Protein AF-A0ABD6CX28-F1 (afdb_monomer)

Nearest PDB structures (foldseek):
  7mq8-assembly1_LT  TM=6.367E-01  e=1.245E-03  Homo sapiens
  7mqa-assembly1_LT  TM=6.372E-01  e=3.053E-03  Homo sapiens
  6lqv-assembly1_BE  TM=6.675E-01  e=1.142E-02  Saccharomyces cerevisiae S288C
  7apk-assembly1_f  TM=7.204E-01  e=5.004E-02  Homo sapiens
  7apk-assembly1_F  TM=7.204E-01  e=5.275E-02  Homo sapiens

Sequence (154 aa):
WTRAGVVDDPRAVDAGMIAAADGVHQVVDDGLRSVGLADARDVHGRGMPFAATAAGLYRLGNGWMAERDGAATAVSADGDRAVAVDDDGLLVREGVASWTGVETPATERVVDVGFTEAATVAVTAAGTLLTDAGDGWRTRALGVTGVSRLAVQA

InterPro domains:
  IPR056505 HVO_0234-like, beta-propeller [PF23366] (1-153)

Mean predicted aligned error: 3.0 Å

pLDDT: mean 95.74, std 3.91, range [63.16, 98.81]

Secondary structure (DSSP, 8-state):
-------SSEEEEETTEEEETTEEEEEETTEEEEEE-SSEEEEE-SSS-EEEESSEEEEESSSEEEEEES-EEEEEEETTEEEEEESS-EEEEETTSPPEEE--S-SSPEEEEEE-SS-EEEEETT-EEEEESSS--EEEE-S-----------

Radius of gyration: 15.3 Å; Cα contacts (8 Å, |Δi|>4): 404; chains: 1; bounding box: 42×27×45 Å

Foldseek 3Di:
DADAEDAAAWAEDEPQWTFHQQGIWGRDDRHIHHQDDHQWQYWYDPDWIWTFGQFAIWTDDVGTDGQGGAHWHEKEDDDQKIWTAGPVAIWIDGRPDHIDDDDAPDPAHWQYWYDDPQWTWTAGQQQWIWTDRPPGIDIDHPPDHRDRYDDDDD

Organism: NCBI:txid869892

Structure (mmCIF, N/CA/C/O backbone):
data_AF-A0ABD6CX28-F1
#
_entry.id   AF-A0ABD6CX28-F1
#
loop_
_atom_site.group_PDB
_atom_site.id
_atom_site.type_symbol
_atom_site.label_atom_id
_atom_site.label_alt_id
_atom_site.label_comp_id
_atom_site.label_asym_id
_atom_site.label_entity_id
_atom_site.label_seq_id
_atom_site.pdbx_PDB_ins_code
_atom_site.Cartn_x
_atom_site.Cartn_y
_atom_site.Cartn_z
_atom_site.occupancy
_atom_site.B_iso_or_equiv
_atom_site.auth_seq_id
_atom_site.auth_comp_id
_atom_site.auth_asym_id
_atom_site.auth_atom_id
_atom_site.pdbx_PDB_model_num
ATOM 1 N N . TRP A 1 1 ? -4.230 4.448 -26.928 1.00 84.38 1 TRP A N 1
ATOM 2 C CA . TRP A 1 1 ? -3.695 3.464 -25.972 1.00 84.38 1 TRP A CA 1
ATOM 3 C C . TRP A 1 1 ? -2.627 2.652 -26.677 1.00 84.38 1 TRP A C 1
ATOM 5 O O . TRP A 1 1 ? -2.887 2.205 -27.789 1.00 84.38 1 TRP A O 1
ATOM 15 N N . THR A 1 2 ? -1.463 2.485 -26.049 1.00 88.69 2 THR A N 1
ATOM 16 C CA . THR A 1 2 ? -0.350 1.652 -26.537 1.00 88.69 2 THR A CA 1
ATOM 17 C C . THR A 1 2 ? 0.032 0.681 -25.423 1.00 88.69 2 THR A C 1
ATOM 19 O O . THR A 1 2 ? -0.045 1.040 -24.249 1.00 88.69 2 THR A O 1
ATOM 22 N N . ARG A 1 3 ? 0.394 -0.559 -25.764 1.00 91.19 3 ARG A N 1
ATOM 23 C CA . ARG A 1 3 ? 0.833 -1.557 -24.779 1.00 91.19 3 ARG A CA 1
ATOM 24 C C . ARG A 1 3 ? 2.250 -1.223 -24.305 1.00 91.19 3 ARG A C 1
ATOM 26 O O . ARG A 1 3 ? 3.144 -1.191 -25.138 1.00 91.19 3 ARG A O 1
ATOM 33 N N . ALA A 1 4 ? 2.440 -1.051 -22.997 1.00 89.56 4 ALA A N 1
ATOM 34 C CA . ALA A 1 4 ? 3.762 -0.842 -22.393 1.00 89.56 4 ALA A CA 1
ATOM 35 C C . ALA A 1 4 ? 4.506 -2.158 -22.084 1.00 89.56 4 ALA A C 1
ATOM 37 O O . ALA A 1 4 ? 5.727 -2.189 -22.072 1.00 89.56 4 ALA A O 1
ATOM 38 N N . GLY A 1 5 ? 3.799 -3.269 -21.840 1.00 93.81 5 GLY A N 1
ATOM 39 C CA . GLY A 1 5 ? 4.453 -4.546 -21.545 1.00 93.81 5 GLY A CA 1
ATOM 40 C C . GLY A 1 5 ? 3.512 -5.639 -21.045 1.00 93.81 5 GLY A C 1
ATOM 41 O O . GLY A 1 5 ? 2.303 -5.600 -21.303 1.00 93.81 5 GLY A O 1
ATOM 42 N N . VAL A 1 6 ? 4.098 -6.631 -20.374 1.00 94.81 6 VAL A N 1
ATOM 43 C CA . VAL A 1 6 ? 3.438 -7.731 -19.652 1.00 94.81 6 VAL A CA 1
ATOM 44 C C . VAL A 1 6 ? 4.237 -8.006 -18.394 1.00 94.81 6 VAL A C 1
ATOM 46 O O . VAL A 1 6 ? 5.462 -7.966 -18.444 1.00 94.81 6 VAL A O 1
ATOM 49 N N . VAL A 1 7 ? 3.528 -8.294 -17.312 1.00 97.00 7 VAL A N 1
ATOM 50 C CA . VAL A 1 7 ? 4.075 -8.792 -16.050 1.00 97.00 7 VAL A CA 1
ATOM 51 C C . VAL A 1 7 ? 3.186 -9.936 -15.575 1.00 97.00 7 VAL A C 1
ATOM 53 O O . VAL A 1 7 ? 2.006 -9.992 -15.954 1.00 97.00 7 VAL A O 1
ATOM 56 N N . ASP A 1 8 ? 3.732 -10.827 -14.760 1.00 97.31 8 ASP A N 1
ATOM 57 C CA . ASP A 1 8 ? 2.986 -11.966 -14.230 1.00 97.31 8 ASP A CA 1
ATOM 58 C C . ASP A 1 8 ? 2.183 -11.540 -12.996 1.00 97.31 8 ASP A C 1
ATOM 60 O O . ASP A 1 8 ? 2.761 -11.107 -12.006 1.00 97.31 8 ASP A O 1
ATOM 64 N N . ASP A 1 9 ? 0.852 -11.678 -13.036 1.00 97.62 9 ASP A N 1
ATOM 65 C CA . ASP A 1 9 ? -0.050 -11.349 -11.913 1.00 97.62 9 ASP A CA 1
ATOM 66 C C . ASP A 1 9 ? 0.195 -9.934 -11.323 1.00 97.62 9 ASP A C 1
ATOM 68 O O . ASP A 1 9 ? 0.757 -9.793 -10.233 1.00 97.62 9 ASP A O 1
ATOM 72 N N . PRO A 1 10 ? -0.178 -8.854 -12.044 1.00 97.12 10 PRO A N 1
ATOM 73 C CA . PRO A 1 10 ? -0.037 -7.484 -11.548 1.00 97.12 10 PRO A CA 1
ATOM 74 C C . PRO A 1 10 ? -0.938 -7.234 -10.328 1.00 97.12 10 PRO A C 1
ATOM 76 O O . PRO A 1 10 ? -2.136 -7.510 -10.367 1.00 97.12 10 PRO A O 1
ATOM 79 N N . ARG A 1 11 ? -0.379 -6.649 -9.263 1.00 97.56 11 ARG A N 1
ATOM 80 C CA . ARG A 1 11 ? -1.032 -6.522 -7.941 1.00 97.56 11 ARG A CA 1
ATOM 81 C C . ARG A 1 11 ? -1.194 -5.099 -7.433 1.00 97.56 11 ARG A C 1
ATOM 83 O O . ARG A 1 11 ? -2.118 -4.844 -6.660 1.00 97.56 11 ARG A O 1
ATOM 90 N N . ALA A 1 12 ? -0.303 -4.197 -7.831 1.00 97.50 12 ALA A N 1
ATOM 91 C CA . ALA A 1 12 ? -0.364 -2.786 -7.472 1.00 97.50 12 ALA A CA 1
ATOM 92 C C . ALA A 1 12 ? 0.394 -1.925 -8.484 1.00 97.50 12 ALA A C 1
ATOM 94 O O . ALA A 1 12 ? 1.279 -2.411 -9.191 1.00 97.50 12 ALA A O 1
ATOM 95 N N . VAL A 1 13 ? 0.043 -0.643 -8.545 1.00 96.06 13 VAL A N 1
ATOM 96 C CA . VAL A 1 13 ? 0.712 0.351 -9.383 1.00 96.06 13 VAL A CA 1
ATOM 97 C C . VAL A 1 13 ? 0.787 1.672 -8.635 1.00 96.06 13 VAL A C 1
ATOM 99 O O . VAL A 1 13 ? -0.228 2.156 -8.141 1.00 96.06 13 VAL A O 1
ATOM 102 N N . ASP A 1 14 ? 1.971 2.276 -8.604 1.00 96.25 14 ASP A N 1
ATOM 103 C CA . ASP A 1 14 ? 2.136 3.628 -8.090 1.00 96.25 14 ASP A CA 1
ATOM 104 C C . ASP A 1 14 ? 3.274 4.380 -8.783 1.00 96.25 14 ASP A C 1
ATOM 106 O O . ASP A 1 14 ? 4.388 3.877 -8.899 1.00 96.25 14 ASP A O 1
ATOM 110 N N . ALA A 1 15 ? 2.984 5.597 -9.254 1.00 94.25 15 ALA A N 1
ATOM 111 C CA . ALA A 1 15 ? 3.937 6.528 -9.871 1.00 94.25 15 ALA A CA 1
ATOM 112 C C . ALA A 1 15 ? 4.938 5.892 -10.860 1.00 94.25 15 ALA A C 1
ATOM 114 O O . ALA A 1 15 ? 6.129 6.194 -10.860 1.00 94.25 15 ALA A O 1
ATOM 115 N N . GLY A 1 16 ? 4.438 5.011 -11.731 1.00 94.56 16 GLY A N 1
ATOM 116 C CA . GLY A 1 16 ? 5.251 4.338 -12.743 1.00 94.56 16 GLY A CA 1
ATOM 117 C C . GLY A 1 16 ? 5.997 3.101 -12.238 1.00 94.56 16 GLY A C 1
ATOM 118 O O . GLY A 1 16 ? 6.762 2.528 -13.005 1.00 94.56 16 GLY A O 1
ATOM 119 N N . MET A 1 17 ? 5.777 2.650 -11.004 1.00 97.31 17 MET A N 1
ATOM 120 C CA . MET A 1 17 ? 6.150 1.311 -10.546 1.00 97.31 17 MET A CA 1
ATOM 121 C C . MET A 1 17 ? 4.949 0.374 -10.544 1.00 97.31 17 MET A C 1
ATOM 123 O O . MET A 1 17 ? 3.821 0.798 -10.307 1.00 97.31 17 MET A O 1
ATOM 127 N N . ILE A 1 18 ? 5.202 -0.906 -10.796 1.00 98.31 18 ILE A N 1
ATOM 128 C CA . ILE A 1 18 ? 4.214 -1.982 -10.819 1.00 98.31 18 ILE A CA 1
ATOM 129 C C . ILE A 1 18 ? 4.728 -3.111 -9.926 1.00 98.31 18 ILE A C 1
ATOM 131 O O . ILE A 1 18 ? 5.840 -3.596 -10.133 1.00 98.31 18 ILE A O 1
ATOM 135 N N . ALA A 1 19 ? 3.914 -3.538 -8.961 1.00 98.62 19 ALA A N 1
ATOM 136 C CA . ALA A 1 19 ? 4.130 -4.763 -8.199 1.00 98.62 19 ALA A CA 1
ATOM 137 C C . ALA A 1 19 ? 3.477 -5.942 -8.927 1.00 98.62 19 ALA A C 1
ATOM 139 O O . ALA A 1 19 ? 2.315 -5.850 -9.332 1.00 98.62 19 ALA A O 1
ATOM 140 N N . ALA A 1 20 ? 4.203 -7.044 -9.064 1.00 98.62 20 ALA A N 1
ATOM 141 C CA . ALA A 1 20 ? 3.755 -8.252 -9.740 1.00 98.62 20 ALA A CA 1
ATOM 142 C C . ALA A 1 20 ? 4.355 -9.509 -9.079 1.00 98.62 20 ALA A C 1
ATOM 144 O O . ALA A 1 20 ? 5.294 -9.423 -8.277 1.00 98.62 20 ALA A O 1
ATOM 145 N N . ALA A 1 21 ? 3.832 -10.693 -9.405 1.00 98.31 21 ALA A N 1
ATOM 146 C CA . ALA A 1 21 ? 4.358 -11.956 -8.878 1.00 98.31 21 ALA A CA 1
ATOM 147 C C . ALA A 1 21 ? 5.824 -12.197 -9.274 1.00 98.31 21 ALA A C 1
ATOM 149 O O . ALA A 1 21 ? 6.594 -12.748 -8.486 1.00 98.31 21 ALA A O 1
ATOM 150 N N . ASP A 1 22 ? 6.234 -11.737 -10.455 1.00 97.81 22 ASP A N 1
ATOM 151 C CA . ASP A 1 22 ? 7.613 -11.815 -10.949 1.00 97.81 22 ASP A CA 1
ATOM 152 C C . ASP A 1 22 ? 8.520 -10.668 -10.459 1.00 97.81 22 ASP A C 1
ATOM 154 O O . ASP A 1 22 ? 9.689 -10.605 -10.838 1.00 97.81 22 ASP A O 1
ATOM 158 N N . GLY A 1 23 ? 8.022 -9.793 -9.578 1.00 98.38 23 GLY A N 1
ATOM 159 C CA . GLY A 1 23 ? 8.802 -8.750 -8.913 1.00 98.38 23 GLY A CA 1
ATOM 160 C C . GLY A 1 23 ? 8.276 -7.341 -9.167 1.00 98.38 23 GLY A C 1
ATOM 161 O O . GLY A 1 23 ? 7.093 -7.128 -9.435 1.00 98.38 23 GLY A O 1
ATOM 162 N N . VAL A 1 24 ? 9.158 -6.352 -9.028 1.00 98.62 24 VAL A N 1
ATOM 163 C CA . VAL A 1 24 ? 8.830 -4.945 -9.279 1.00 98.62 24 VAL A CA 1
ATOM 164 C C . VAL A 1 24 ? 9.299 -4.547 -10.670 1.00 98.62 24 VAL A C 1
ATOM 166 O O . VAL A 1 24 ? 10.427 -4.841 -11.077 1.00 98.62 24 VAL A O 1
ATOM 169 N N . HIS A 1 25 ? 8.448 -3.816 -11.382 1.00 98.19 25 HIS A N 1
ATOM 170 C CA . HIS A 1 25 ? 8.731 -3.283 -12.710 1.00 98.19 25 HIS A CA 1
ATOM 171 C C . HIS A 1 25 ? 8.541 -1.774 -12.733 1.00 98.19 25 HIS A C 1
ATOM 173 O O . HIS A 1 25 ? 7.670 -1.238 -12.055 1.00 98.19 25 HIS A O 1
ATOM 179 N N . GLN A 1 26 ? 9.338 -1.088 -13.542 1.00 96.56 26 GLN A N 1
ATOM 180 C CA . GLN A 1 26 ? 9.227 0.342 -13.783 1.00 96.56 26 GLN A CA 1
ATOM 181 C C . GLN A 1 26 ? 8.747 0.597 -15.211 1.00 96.56 26 GLN A C 1
ATOM 183 O O . GLN A 1 26 ? 9.299 0.048 -16.167 1.00 96.56 26 GLN A O 1
ATOM 188 N N . VAL A 1 27 ? 7.749 1.463 -15.350 1.00 95.94 27 VAL A N 1
ATOM 189 C CA . VAL A 1 27 ? 7.324 2.039 -16.622 1.00 95.94 27 VAL A CA 1
ATOM 190 C C . VAL A 1 27 ? 8.424 2.967 -17.125 1.00 95.94 27 VAL A C 1
ATOM 192 O O . VAL A 1 27 ? 8.841 3.895 -16.433 1.00 95.94 27 VAL A O 1
ATOM 195 N N . VAL A 1 28 ? 8.891 2.700 -18.336 1.00 94.00 28 VAL A N 1
ATOM 196 C CA . VAL A 1 28 ? 9.842 3.522 -19.091 1.00 94.00 28 VAL A CA 1
ATOM 197 C C . VAL A 1 28 ? 9.195 3.921 -20.420 1.00 94.00 28 VAL A C 1
ATOM 199 O O . VAL A 1 28 ? 8.112 3.431 -20.734 1.00 94.00 28 VAL A O 1
ATOM 202 N N . ASP A 1 29 ? 9.829 4.815 -21.182 1.00 89.19 29 ASP A N 1
ATOM 203 C CA . ASP A 1 29 ? 9.241 5.493 -22.351 1.00 89.19 29 ASP A CA 1
ATOM 204 C C . ASP A 1 29 ? 8.358 4.599 -23.243 1.00 89.19 29 ASP A C 1
ATOM 206 O O . ASP A 1 29 ? 7.185 4.903 -23.464 1.00 89.19 29 ASP A O 1
ATOM 210 N N . ASP A 1 30 ? 8.902 3.485 -23.733 1.00 87.31 30 ASP A N 1
ATOM 211 C CA . ASP A 1 30 ? 8.230 2.561 -24.649 1.00 87.31 30 ASP A CA 1
ATOM 212 C C . ASP A 1 30 ? 8.012 1.159 -24.058 1.00 87.31 30 ASP A C 1
ATOM 214 O O . ASP A 1 30 ? 7.678 0.224 -24.792 1.00 87.31 30 ASP A O 1
ATOM 218 N N . GLY A 1 31 ? 8.174 0.994 -22.739 1.00 94.56 31 GLY A N 1
ATOM 219 C CA . GLY A 1 31 ? 8.315 -0.336 -22.159 1.00 94.56 31 GLY A CA 1
ATOM 220 C C . GLY A 1 31 ? 8.078 -0.469 -20.656 1.00 94.56 31 GLY A C 1
ATOM 221 O O . GLY A 1 31 ? 7.812 0.487 -19.927 1.00 94.56 31 GLY A O 1
ATOM 222 N N . LEU A 1 32 ? 8.245 -1.705 -20.187 1.00 96.31 32 LEU A N 1
ATOM 223 C CA . LEU A 1 32 ? 8.426 -2.046 -18.781 1.00 96.31 32 LEU A CA 1
ATOM 224 C C . LEU A 1 32 ? 9.833 -2.603 -18.580 1.00 96.31 32 LEU A C 1
ATOM 226 O O . LEU A 1 32 ? 10.315 -3.413 -19.373 1.00 96.31 32 LEU A O 1
ATOM 230 N N . ARG A 1 33 ? 10.476 -2.192 -17.492 1.00 96.12 33 ARG A N 1
ATOM 231 C CA . ARG A 1 33 ? 11.781 -2.692 -17.067 1.00 96.12 33 ARG A CA 1
ATOM 232 C C . ARG A 1 33 ? 11.648 -3.359 -15.707 1.00 96.12 33 ARG A C 1
ATOM 234 O O . ARG A 1 33 ? 11.281 -2.686 -14.749 1.00 96.12 33 ARG A O 1
ATOM 241 N N . SER A 1 34 ? 12.014 -4.634 -15.597 1.00 96.81 34 SER A N 1
ATOM 242 C CA . SER A 1 34 ? 12.152 -5.278 -14.287 1.00 96.81 34 SER A CA 1
ATOM 243 C C . SER A 1 34 ? 13.260 -4.596 -13.483 1.00 96.81 34 SER A C 1
ATOM 245 O O . SER A 1 34 ? 14.352 -4.339 -13.999 1.00 96.81 34 SER A O 1
ATOM 247 N N . VAL A 1 35 ? 12.972 -4.289 -12.221 1.00 96.88 35 VAL A N 1
ATOM 248 C CA . VAL A 1 35 ? 13.921 -3.693 -11.271 1.00 96.88 35 VAL A CA 1
ATOM 249 C C . VAL A 1 35 ? 14.232 -4.633 -10.102 1.00 96.88 35 VAL A C 1
ATOM 251 O O . VAL A 1 35 ? 14.872 -4.219 -9.140 1.00 96.88 35 VAL A O 1
ATOM 254 N N . GLY A 1 36 ? 13.839 -5.907 -10.197 1.00 97.69 36 GLY A N 1
ATOM 255 C CA . GLY A 1 36 ? 14.183 -6.964 -9.245 1.00 97.69 36 GLY A CA 1
ATOM 256 C C . GLY A 1 36 ? 13.093 -7.267 -8.217 1.00 97.69 36 GLY A C 1
ATOM 257 O O . GLY A 1 36 ? 11.923 -6.950 -8.424 1.00 9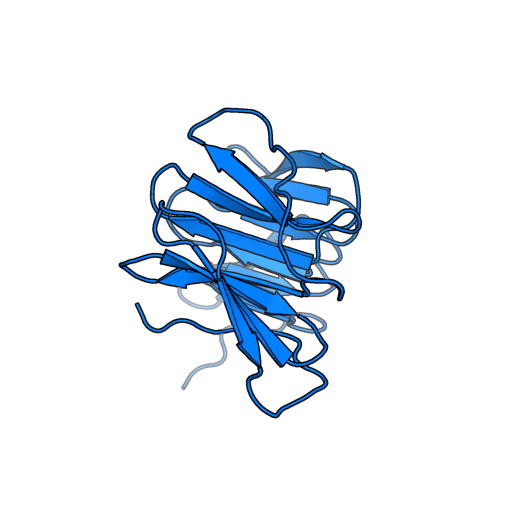7.69 36 GLY A O 1
ATOM 258 N N . LEU A 1 37 ? 13.510 -7.885 -7.104 1.00 98.19 37 LEU A N 1
ATOM 259 C CA . LEU A 1 37 ? 12.645 -8.574 -6.134 1.00 98.19 37 LEU A CA 1
ATOM 260 C C . LEU A 1 37 ? 11.879 -9.751 -6.759 1.00 98.19 37 LEU A C 1
ATOM 262 O O . LEU A 1 37 ? 12.075 -10.100 -7.919 1.00 98.19 37 LEU A O 1
ATOM 266 N N . ALA A 1 38 ? 11.058 -10.401 -5.945 1.00 97.56 38 ALA A N 1
ATOM 267 C CA . ALA A 1 38 ? 10.138 -11.453 -6.344 1.00 97.56 38 ALA A CA 1
ATOM 268 C C . ALA A 1 38 ? 8.884 -11.345 -5.475 1.00 97.56 38 ALA A C 1
ATOM 270 O O . ALA A 1 38 ? 8.957 -10.848 -4.348 1.00 97.56 38 ALA A O 1
ATOM 271 N N . ASP A 1 39 ? 7.753 -11.815 -5.994 1.00 98.06 39 ASP A N 1
ATOM 272 C CA . ASP A 1 39 ? 6.475 -11.832 -5.285 1.00 98.06 39 ASP A CA 1
ATOM 273 C C . ASP A 1 39 ? 6.118 -10.465 -4.670 1.00 98.06 39 ASP A C 1
ATOM 275 O O . ASP A 1 39 ? 5.760 -10.3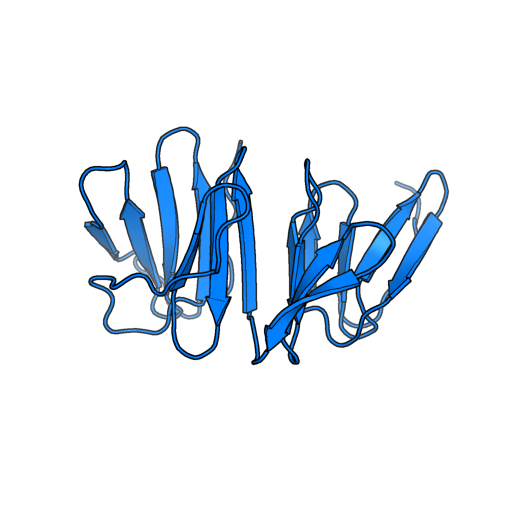53 -3.492 1.00 98.06 39 ASP A O 1
ATOM 279 N N . ALA A 1 40 ? 6.259 -9.403 -5.471 1.00 98.62 40 ALA A N 1
ATOM 280 C CA . ALA A 1 40 ? 5.935 -8.053 -5.043 1.00 98.62 40 ALA A CA 1
ATOM 281 C C . ALA A 1 40 ? 4.422 -7.933 -4.871 1.00 98.62 40 ALA A C 1
ATOM 283 O O . ALA A 1 40 ? 3.635 -8.335 -5.728 1.00 98.62 40 ALA A O 1
ATOM 284 N N . ARG A 1 41 ? 4.007 -7.418 -3.722 1.00 98.50 41 ARG A N 1
ATOM 285 C CA . ARG A 1 41 ? 2.605 -7.288 -3.330 1.00 98.50 41 ARG A CA 1
ATOM 286 C C . ARG A 1 41 ? 2.145 -5.855 -3.445 1.00 98.50 41 ARG A C 1
ATOM 288 O O . ARG A 1 41 ? 1.022 -5.646 -3.878 1.00 98.50 41 ARG A O 1
ATOM 295 N N . ASP A 1 42 ? 2.991 -4.892 -3.109 1.00 98.69 42 ASP A N 1
ATOM 296 C CA . ASP A 1 42 ? 2.649 -3.478 -3.203 1.00 98.69 42 ASP A CA 1
ATOM 297 C C . ASP A 1 42 ? 3.881 -2.609 -3.454 1.00 98.69 42 ASP A C 1
ATOM 299 O O . ASP A 1 42 ? 5.007 -3.042 -3.185 1.00 98.69 42 ASP A O 1
ATOM 303 N N . VAL A 1 43 ? 3.673 -1.402 -3.978 1.00 98.56 43 VAL A N 1
ATOM 304 C CA . VAL A 1 43 ? 4.735 -0.436 -4.286 1.00 98.56 43 VAL A CA 1
ATOM 305 C C . VAL A 1 43 ? 4.307 0.988 -3.957 1.00 98.56 43 VAL A C 1
ATOM 307 O O . VAL A 1 43 ? 3.188 1.394 -4.246 1.00 98.56 43 VAL A O 1
ATOM 310 N N . HIS A 1 44 ? 5.261 1.772 -3.465 1.00 98.00 44 HIS A N 1
ATOM 311 C CA . HIS A 1 44 ? 5.192 3.229 -3.459 1.00 98.00 44 HIS A CA 1
ATOM 312 C C . HIS A 1 44 ? 6.286 3.760 -4.383 1.00 98.00 44 HIS A C 1
ATOM 314 O O . HIS A 1 44 ? 7.464 3.474 -4.165 1.00 98.00 44 HIS A O 1
ATOM 320 N N . GLY A 1 45 ? 5.914 4.498 -5.429 1.00 96.50 45 GLY A N 1
ATOM 321 C CA . GLY A 1 45 ? 6.841 4.898 -6.496 1.00 96.50 45 GLY A CA 1
ATOM 322 C C . GLY A 1 45 ? 7.335 6.344 -6.417 1.00 96.50 45 GLY A C 1
ATOM 323 O O . GLY A 1 45 ? 8.287 6.698 -7.115 1.00 96.50 45 GLY A O 1
ATOM 324 N N . ARG A 1 46 ? 6.697 7.201 -5.608 1.00 93.50 46 ARG A N 1
ATOM 325 C CA . ARG A 1 46 ? 7.062 8.625 -5.484 1.00 93.50 46 ARG A CA 1
ATOM 326 C C . ARG A 1 46 ? 8.196 8.817 -4.482 1.00 93.50 46 ARG A C 1
ATOM 328 O O . ARG A 1 46 ? 8.365 8.036 -3.556 1.00 93.50 46 ARG A O 1
ATOM 335 N N . GLY A 1 47 ? 8.971 9.887 -4.664 1.00 93.31 47 GLY A N 1
ATOM 336 C CA . GLY A 1 47 ? 10.052 10.246 -3.745 1.00 93.31 47 GLY A CA 1
ATOM 337 C C . GLY A 1 47 ? 11.048 9.100 -3.550 1.00 93.31 47 GLY A C 1
ATOM 338 O O . 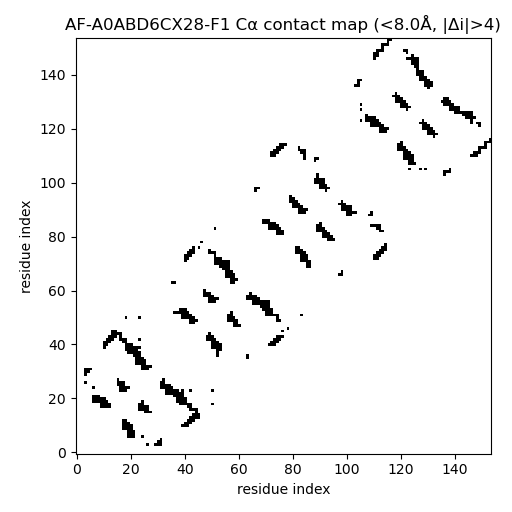GLY A 1 47 ? 11.790 8.759 -4.468 1.00 93.31 47 GLY A O 1
ATOM 339 N N . MET A 1 48 ? 11.062 8.531 -2.345 1.00 93.44 48 MET A N 1
ATOM 340 C CA . MET A 1 48 ? 11.846 7.356 -1.975 1.00 93.44 48 MET A CA 1
ATOM 341 C C . MET A 1 48 ? 11.021 6.080 -2.215 1.00 93.44 48 MET A C 1
ATOM 343 O O . MET A 1 48 ? 10.080 5.838 -1.461 1.00 93.44 48 MET A O 1
ATOM 347 N N . PRO A 1 49 ? 11.358 5.237 -3.212 1.00 97.00 49 PRO A N 1
ATOM 348 C CA . PRO A 1 49 ? 10.503 4.106 -3.537 1.00 97.00 49 PRO A CA 1
ATOM 349 C C . PRO A 1 49 ? 10.585 2.976 -2.510 1.00 97.00 49 PRO A C 1
ATOM 351 O O . PRO A 1 49 ? 11.675 2.617 -2.046 1.00 97.00 49 PRO A O 1
ATOM 354 N N . PHE A 1 50 ? 9.434 2.368 -2.234 1.00 98.44 50 PHE A N 1
ATOM 355 C CA . PHE A 1 50 ? 9.291 1.202 -1.367 1.00 98.44 50 PHE A CA 1
ATOM 356 C C . PHE A 1 50 ? 8.563 0.066 -2.082 1.00 98.44 50 PHE A C 1
ATOM 358 O O . PHE A 1 50 ? 7.766 0.299 -2.990 1.00 98.44 50 PHE A O 1
ATOM 365 N N . ALA A 1 51 ? 8.816 -1.163 -1.637 1.00 98.81 51 ALA A N 1
ATOM 366 C CA . ALA A 1 51 ? 8.091 -2.346 -2.070 1.00 98.81 51 ALA A CA 1
ATOM 367 C C . ALA A 1 51 ? 7.780 -3.260 -0.881 1.00 98.81 51 ALA A C 1
ATOM 369 O O . ALA A 1 51 ? 8.657 -3.560 -0.067 1.00 98.81 51 ALA A O 1
ATOM 370 N N . ALA A 1 52 ? 6.539 -3.733 -0.819 1.00 98.75 52 ALA A N 1
ATOM 371 C CA . ALA A 1 52 ? 6.120 -4.815 0.060 1.00 98.75 52 ALA A CA 1
ATOM 372 C C . ALA A 1 52 ? 6.114 -6.128 -0.725 1.00 98.75 52 ALA A C 1
ATOM 374 O O . ALA A 1 52 ? 5.641 -6.177 -1.862 1.00 98.75 52 ALA A O 1
ATOM 375 N N . THR A 1 53 ? 6.637 -7.198 -0.136 1.00 98.75 53 THR A N 1
ATOM 376 C CA . THR A 1 53 ? 6.744 -8.520 -0.774 1.00 98.75 53 THR A CA 1
ATOM 377 C C . THR A 1 53 ? 6.379 -9.623 0.217 1.00 98.75 53 THR A C 1
ATOM 379 O O . THR A 1 53 ? 6.229 -9.377 1.414 1.00 98.75 53 THR A O 1
ATOM 382 N N . ALA A 1 54 ? 6.309 -10.871 -0.245 1.00 97.56 54 ALA A N 1
ATOM 383 C CA . ALA A 1 54 ? 6.174 -12.009 0.665 1.00 97.56 54 ALA A CA 1
ATOM 384 C C . ALA A 1 54 ? 7.378 -12.259 1.583 1.00 97.56 54 ALA A C 1
ATOM 386 O O . ALA A 1 54 ? 7.224 -12.973 2.570 1.00 97.56 54 ALA A O 1
ATOM 387 N N . ALA A 1 55 ? 8.553 -11.710 1.273 1.00 97.81 55 ALA A N 1
ATOM 388 C CA . ALA A 1 55 ? 9.765 -11.919 2.064 1.00 97.81 55 ALA A CA 1
ATOM 389 C C . ALA A 1 55 ? 10.072 -10.762 3.028 1.00 97.81 55 ALA A C 1
ATOM 391 O O . ALA A 1 55 ? 10.743 -10.978 4.036 1.00 97.81 55 ALA A O 1
ATOM 392 N N . GLY A 1 56 ? 9.614 -9.550 2.714 1.00 98.12 56 GLY A N 1
ATOM 393 C CA . GLY A 1 56 ? 10.042 -8.350 3.424 1.00 98.12 56 GLY A CA 1
ATOM 394 C C . GLY A 1 56 ? 9.507 -7.040 2.860 1.00 98.12 56 GLY A C 1
ATOM 395 O O . GLY A 1 56 ? 8.904 -6.992 1.777 1.00 98.12 56 GLY A O 1
ATOM 396 N N . LEU A 1 57 ? 9.814 -5.973 3.596 1.00 98.38 57 LEU A N 1
ATOM 397 C CA . LEU A 1 57 ? 9.747 -4.584 3.153 1.00 98.38 57 LEU A CA 1
ATOM 398 C C . LEU A 1 57 ? 11.106 -4.155 2.611 1.00 98.38 57 LEU A C 1
ATOM 400 O O . LEU A 1 57 ? 12.138 -4.350 3.257 1.00 98.38 57 LEU A O 1
ATOM 404 N N . TYR A 1 58 ? 11.092 -3.521 1.445 1.00 98.44 58 TYR A N 1
ATOM 405 C CA . TYR A 1 58 ? 12.292 -3.073 0.757 1.00 98.44 58 TYR A CA 1
ATOM 406 C C . TYR A 1 58 ? 12.196 -1.609 0.377 1.00 98.44 58 TYR A C 1
ATOM 408 O O . TYR A 1 58 ? 11.119 -1.080 0.101 1.00 98.44 58 TYR A O 1
ATOM 416 N N . ARG A 1 59 ? 13.361 -0.980 0.286 1.00 97.44 59 ARG A N 1
ATOM 417 C CA . ARG A 1 59 ? 13.521 0.387 -0.186 1.00 97.44 59 ARG A CA 1
ATOM 418 C C . ARG A 1 59 ? 14.518 0.454 -1.332 1.00 97.44 59 ARG A C 1
ATOM 420 O O . ARG A 1 59 ? 15.573 -0.179 -1.272 1.00 97.44 59 ARG A O 1
ATOM 427 N N . LEU A 1 60 ? 14.216 1.252 -2.352 1.00 96.00 60 LEU A N 1
ATOM 428 C CA . LEU A 1 60 ? 15.098 1.429 -3.501 1.00 96.00 60 LEU A CA 1
ATOM 429 C C . LEU A 1 60 ? 16.101 2.569 -3.263 1.00 96.00 60 LEU A C 1
ATOM 431 O O . LEU A 1 60 ? 15.725 3.728 -3.099 1.00 96.00 60 LEU A O 1
ATOM 435 N N . GLY A 1 61 ? 17.392 2.229 -3.254 1.00 90.44 61 GLY A N 1
ATOM 436 C CA . GLY A 1 61 ? 18.520 3.169 -3.294 1.00 90.44 61 GLY A CA 1
ATOM 437 C C . GLY A 1 61 ? 19.461 2.814 -4.446 1.00 90.44 61 GLY A C 1
ATOM 438 O O . GLY A 1 61 ? 19.067 2.865 -5.606 1.00 90.44 61 GLY A O 1
ATOM 439 N N . ASN A 1 62 ? 20.676 2.348 -4.141 1.00 91.06 62 ASN A N 1
ATOM 440 C CA . ASN A 1 62 ? 21.604 1.766 -5.131 1.00 91.06 62 ASN A CA 1
ATOM 441 C C . ASN A 1 62 ? 21.239 0.308 -5.505 1.00 91.06 62 ASN A C 1
ATOM 443 O O . ASN A 1 62 ? 22.113 -0.520 -5.753 1.00 91.06 62 ASN A O 1
ATOM 447 N N . GLY A 1 63 ? 19.947 -0.015 -5.476 1.00 95.25 63 GLY A N 1
ATOM 448 C CA . GLY A 1 63 ? 19.396 -1.368 -5.411 1.00 95.25 63 GLY A CA 1
ATOM 449 C C . GLY A 1 63 ? 18.395 -1.502 -4.261 1.00 95.25 63 GLY A C 1
ATOM 450 O O . GLY A 1 63 ? 18.261 -0.591 -3.437 1.00 95.25 63 GLY A O 1
ATOM 451 N N . TRP A 1 64 ? 17.673 -2.622 -4.225 1.00 97.94 64 TRP A N 1
ATOM 452 C CA . TRP A 1 64 ? 16.737 -2.915 -3.143 1.00 97.94 64 TRP A CA 1
ATOM 453 C C . TRP A 1 64 ? 17.488 -3.258 -1.862 1.00 97.94 64 TRP A C 1
ATOM 455 O O . TRP A 1 64 ? 18.285 -4.194 -1.824 1.00 97.94 64 TRP A O 1
ATOM 465 N N . MET A 1 65 ? 17.215 -2.496 -0.813 1.00 97.31 65 MET A N 1
ATOM 466 C CA . MET A 1 65 ? 17.723 -2.732 0.533 1.00 97.31 65 MET A CA 1
ATOM 467 C C . MET A 1 65 ? 16.574 -3.241 1.393 1.00 97.31 65 MET A C 1
ATOM 469 O O . MET A 1 65 ? 15.496 -2.647 1.380 1.00 97.31 65 MET A O 1
ATOM 473 N N . ALA A 1 66 ? 16.799 -4.339 2.112 1.00 97.06 66 ALA A N 1
ATOM 474 C CA . ALA A 1 66 ? 15.833 -4.851 3.073 1.00 97.06 66 ALA A CA 1
ATOM 475 C C . ALA A 1 66 ? 15.714 -3.874 4.250 1.00 97.06 66 ALA A C 1
ATOM 477 O O . ALA A 1 66 ? 16.719 -3.464 4.832 1.00 97.06 66 ALA A O 1
ATOM 478 N N . GLU A 1 67 ? 14.486 -3.495 4.576 1.00 96.94 67 GLU A N 1
ATOM 479 C CA . GLU A 1 67 ? 14.156 -2.632 5.713 1.00 96.94 67 GLU A CA 1
ATOM 480 C C . GLU A 1 67 ? 13.559 -3.445 6.869 1.00 96.94 67 GLU A C 1
ATOM 482 O O . GLU A 1 67 ? 13.769 -3.116 8.037 1.00 96.94 67 GLU A O 1
ATOM 487 N N . ARG A 1 68 ? 12.823 -4.514 6.542 1.00 96.75 68 ARG A N 1
ATOM 488 C CA . ARG A 1 68 ? 12.269 -5.486 7.489 1.00 96.75 68 ARG A CA 1
ATOM 489 C C . ARG A 1 68 ? 12.097 -6.835 6.807 1.00 96.75 68 ARG A C 1
ATOM 491 O O . ARG A 1 68 ? 11.644 -6.886 5.664 1.00 96.75 68 ARG A O 1
ATOM 498 N N . ASP A 1 69 ? 12.407 -7.894 7.540 1.00 96.38 69 ASP A N 1
ATOM 499 C CA . ASP A 1 69 ? 12.073 -9.263 7.157 1.00 96.38 69 ASP A CA 1
ATOM 500 C C . ASP A 1 69 ? 10.631 -9.589 7.566 1.00 96.38 69 ASP A C 1
ATOM 502 O O . ASP A 1 69 ? 10.108 -9.021 8.527 1.00 96.38 69 ASP A O 1
ATOM 506 N N . GLY A 1 70 ? 10.014 -10.539 6.865 1.00 96.25 70 GLY A N 1
ATOM 507 C CA . GLY A 1 70 ? 8.639 -10.968 7.114 1.00 96.25 70 GLY A CA 1
ATOM 508 C C . GLY A 1 70 ? 7.669 -10.432 6.068 1.00 96.25 70 GLY A C 1
ATOM 509 O O . GLY A 1 70 ? 7.897 -9.401 5.437 1.00 96.25 70 GLY A O 1
ATOM 510 N N . ALA A 1 71 ? 6.590 -11.171 5.833 1.00 97.50 71 ALA A N 1
ATOM 511 C CA . ALA A 1 71 ? 5.684 -10.861 4.745 1.00 97.50 71 ALA A CA 1
ATOM 512 C C . ALA A 1 71 ? 4.995 -9.508 4.974 1.00 97.50 71 ALA A C 1
ATOM 514 O O . ALA A 1 71 ? 4.378 -9.277 6.010 1.00 97.50 71 ALA A O 1
ATOM 515 N N . ALA A 1 72 ? 5.061 -8.636 3.971 1.00 98.19 72 ALA A N 1
ATOM 516 C CA . ALA A 1 72 ? 4.369 -7.358 3.960 1.00 98.19 72 ALA A CA 1
ATOM 517 C C . ALA A 1 72 ? 3.360 -7.310 2.816 1.00 98.19 72 ALA A C 1
ATOM 519 O O . ALA A 1 72 ? 3.555 -7.916 1.763 1.00 98.19 72 ALA A O 1
ATOM 520 N N . THR A 1 73 ? 2.244 -6.624 3.021 1.00 97.56 73 THR A N 1
ATOM 521 C CA . THR A 1 73 ? 1.096 -6.640 2.097 1.00 97.56 73 THR A CA 1
ATOM 522 C C . THR A 1 73 ? 0.794 -5.280 1.484 1.00 97.56 73 THR A C 1
ATOM 524 O O . THR A 1 73 ? 0.327 -5.231 0.343 1.00 97.56 73 THR A O 1
ATOM 527 N N . ALA A 1 74 ? 1.119 -4.202 2.196 1.00 98.50 74 ALA A N 1
ATOM 528 C CA . ALA A 1 74 ? 0.901 -2.833 1.756 1.00 98.50 74 ALA A CA 1
ATOM 529 C C . ALA A 1 74 ? 2.043 -1.913 2.194 1.00 98.50 74 ALA A C 1
ATOM 531 O O . ALA A 1 74 ? 2.653 -2.144 3.245 1.00 98.50 74 ALA A O 1
ATOM 532 N N . VAL A 1 75 ? 2.320 -0.874 1.403 1.00 98.69 75 VAL A N 1
ATOM 533 C CA . VAL A 1 75 ? 3.277 0.184 1.749 1.00 98.69 75 VAL A CA 1
ATOM 534 C C . VAL A 1 75 ? 2.915 1.510 1.080 1.00 98.69 75 VAL A C 1
ATOM 536 O O . VAL A 1 75 ? 2.637 1.568 -0.111 1.00 98.69 75 VAL A O 1
ATOM 539 N N . SER A 1 76 ? 2.989 2.603 1.835 1.00 98.00 76 SER A N 1
ATOM 540 C CA . SER A 1 76 ? 2.788 3.961 1.326 1.00 98.00 76 SER A CA 1
ATOM 541 C C . SER A 1 76 ? 3.711 4.942 2.042 1.00 98.00 76 SER A C 1
ATOM 543 O O . SER A 1 76 ? 4.066 4.740 3.203 1.00 98.00 76 SER A O 1
ATOM 545 N N . ALA A 1 77 ? 4.070 6.038 1.377 1.00 97.12 77 ALA A N 1
ATOM 546 C CA . ALA A 1 77 ? 4.826 7.131 1.978 1.00 97.12 77 ALA A CA 1
ATOM 547 C C . ALA A 1 77 ? 4.218 8.498 1.637 1.00 97.12 77 ALA A C 1
ATOM 549 O O . ALA A 1 77 ? 3.563 8.658 0.606 1.00 97.12 77 ALA A O 1
ATOM 550 N N . ASP A 1 78 ? 4.435 9.461 2.527 1.00 95.44 78 ASP A N 1
ATOM 551 C CA . ASP A 1 78 ? 4.140 10.879 2.346 1.00 95.44 78 ASP A CA 1
ATOM 552 C C . ASP A 1 78 ? 5.234 11.713 3.031 1.00 95.44 78 ASP A C 1
ATOM 554 O O . ASP A 1 78 ? 5.451 11.629 4.244 1.00 95.44 78 ASP A O 1
ATOM 558 N N . GLY A 1 79 ? 5.984 12.474 2.232 1.00 93.81 79 GLY A N 1
ATOM 559 C CA . GLY A 1 79 ? 7.195 13.158 2.686 1.00 93.81 79 GLY A CA 1
ATOM 560 C C . GLY A 1 79 ? 8.208 12.194 3.317 1.00 93.81 79 GLY A C 1
ATOM 561 O O . GLY A 1 79 ? 8.633 11.222 2.694 1.00 93.81 79 GLY A O 1
ATOM 562 N N . ASP A 1 80 ? 8.592 12.477 4.562 1.00 93.75 80 ASP A N 1
ATOM 563 C CA . ASP A 1 80 ? 9.528 11.659 5.343 1.00 93.75 80 ASP A CA 1
ATOM 564 C C . ASP A 1 80 ? 8.844 10.510 6.103 1.00 93.75 80 ASP A C 1
ATOM 566 O O . ASP A 1 80 ? 9.524 9.687 6.721 1.00 93.75 80 ASP A O 1
ATOM 570 N N . ARG A 1 81 ? 7.510 10.430 6.076 1.00 96.31 81 ARG A N 1
ATOM 571 C CA . ARG A 1 81 ? 6.746 9.414 6.797 1.00 96.31 81 ARG A CA 1
ATOM 572 C C . ARG A 1 81 ? 6.384 8.265 5.868 1.00 96.31 81 ARG A C 1
ATOM 574 O O . ARG A 1 81 ? 5.888 8.474 4.766 1.00 96.31 81 ARG A O 1
ATOM 581 N N . ALA A 1 82 ? 6.589 7.037 6.326 1.00 98.06 82 ALA A N 1
ATOM 582 C CA . ALA A 1 82 ? 6.176 5.831 5.622 1.00 98.06 82 ALA A CA 1
ATOM 583 C C . ALA A 1 82 ? 5.364 4.919 6.544 1.00 98.06 82 ALA A C 1
ATOM 585 O O . ALA A 1 82 ? 5.594 4.859 7.752 1.00 98.06 82 ALA A O 1
ATOM 586 N N . VAL A 1 83 ? 4.404 4.215 5.961 1.00 98.44 83 VAL A N 1
ATOM 587 C CA . VAL A 1 83 ? 3.519 3.264 6.633 1.00 98.44 83 VAL A CA 1
ATOM 588 C C . VAL A 1 83 ? 3.466 1.975 5.834 1.00 98.44 83 VAL A C 1
ATOM 590 O O . VAL A 1 83 ? 3.564 1.987 4.608 1.00 98.44 83 VAL A O 1
ATOM 593 N N . ALA A 1 84 ? 3.341 0.858 6.535 1.00 98.62 84 ALA A N 1
ATOM 594 C CA . ALA A 1 84 ? 3.285 -0.458 5.923 1.00 98.62 84 ALA A CA 1
ATOM 595 C C . ALA A 1 84 ? 2.425 -1.404 6.752 1.00 98.62 84 ALA A C 1
ATOM 597 O O . ALA A 1 84 ? 2.174 -1.153 7.928 1.00 98.62 84 ALA A O 1
ATOM 598 N N . VAL A 1 85 ? 2.002 -2.502 6.137 1.00 98.56 85 VAL A N 1
ATOM 599 C CA . VAL A 1 85 ? 1.257 -3.571 6.807 1.00 98.56 85 VAL A CA 1
ATOM 600 C C . VAL A 1 85 ? 2.022 -4.875 6.647 1.00 98.56 85 VAL A C 1
ATOM 602 O O . VAL A 1 85 ? 2.232 -5.325 5.516 1.00 98.56 85 VAL A O 1
ATOM 605 N N . ASP A 1 86 ? 2.414 -5.483 7.762 1.00 96.56 86 ASP A N 1
ATOM 606 C CA . ASP A 1 86 ? 2.970 -6.837 7.822 1.00 96.56 86 ASP A CA 1
ATOM 607 C C . ASP A 1 86 ? 2.003 -7.809 8.524 1.00 96.56 86 ASP A C 1
ATOM 609 O O . ASP A 1 86 ? 0.835 -7.486 8.765 1.00 96.56 86 ASP A O 1
ATOM 613 N N . ASP A 1 87 ? 2.459 -9.034 8.788 1.00 92.62 87 ASP A N 1
ATOM 614 C CA . ASP A 1 87 ? 1.653 -10.051 9.473 1.00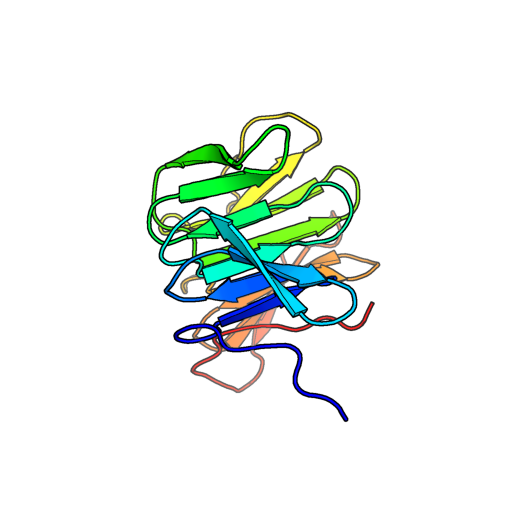 92.62 87 ASP A CA 1
ATOM 615 C C . ASP A 1 87 ? 1.327 -9.688 10.936 1.00 92.62 87 ASP A C 1
ATOM 617 O O . ASP A 1 87 ? 0.313 -10.167 11.460 1.00 92.62 87 ASP A O 1
ATOM 621 N N . ASP A 1 88 ? 2.141 -8.835 11.571 1.00 93.56 88 ASP A N 1
ATOM 622 C CA . ASP A 1 88 ? 1.965 -8.377 12.954 1.00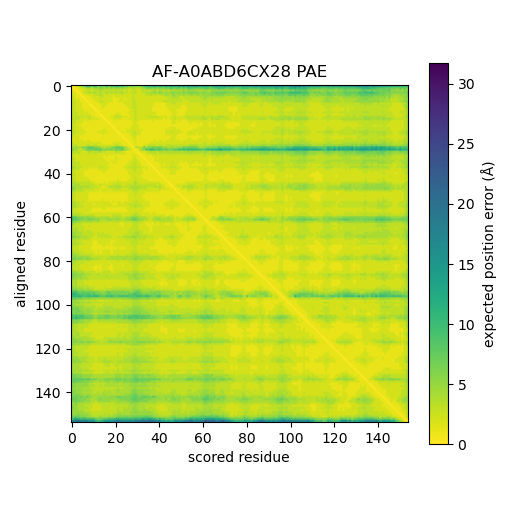 93.56 88 ASP A CA 1
ATOM 623 C C . ASP A 1 88 ? 1.043 -7.149 13.034 1.00 93.56 88 ASP A C 1
ATOM 625 O O . ASP A 1 88 ? 0.380 -6.933 14.052 1.00 93.56 88 ASP A O 1
ATOM 629 N N . GLY A 1 89 ? 0.949 -6.361 11.960 1.00 95.69 89 GLY A N 1
ATOM 630 C CA . GLY A 1 89 ? -0.036 -5.296 11.818 1.00 95.69 89 GLY A CA 1
ATOM 631 C C . GLY A 1 89 ? 0.507 -4.049 11.135 1.00 95.69 89 GLY A C 1
ATOM 632 O O . GLY A 1 89 ? 1.263 -4.112 10.166 1.00 95.69 89 GLY A O 1
ATOM 633 N N . LEU A 1 90 ? 0.052 -2.888 11.608 1.00 98.06 90 LEU A N 1
ATOM 634 C CA . LEU A 1 90 ? 0.437 -1.602 11.044 1.00 98.06 90 LEU A CA 1
ATOM 635 C C . LEU A 1 90 ? 1.810 -1.170 11.573 1.00 98.06 90 LEU A C 1
ATOM 637 O O . LEU A 1 90 ? 2.054 -1.161 12.779 1.00 98.06 90 LEU A O 1
ATOM 641 N N . LEU A 1 91 ? 2.676 -0.742 10.663 1.00 98.31 91 LEU A N 1
ATOM 642 C CA . LEU A 1 91 ? 3.992 -0.193 10.952 1.00 98.31 91 LEU A CA 1
ATOM 643 C C . LEU A 1 91 ? 4.075 1.265 10.506 1.00 98.31 91 LEU A C 1
ATOM 645 O O . LEU A 1 91 ? 3.500 1.651 9.486 1.00 98.31 91 LEU A O 1
ATOM 649 N N . VAL A 1 92 ? 4.873 2.051 11.223 1.00 97.94 92 VAL A N 1
ATOM 650 C CA . VAL A 1 92 ? 5.241 3.420 10.853 1.00 97.94 92 VAL A CA 1
ATOM 651 C C . VAL A 1 92 ? 6.751 3.602 10.881 1.00 97.94 92 VAL A C 1
ATOM 653 O O . VAL A 1 92 ? 7.459 3.007 11.699 1.00 97.94 92 VAL A O 1
ATOM 656 N N . ARG A 1 93 ? 7.244 4.455 9.992 1.00 97.12 93 ARG A N 1
ATOM 657 C CA . ARG A 1 93 ? 8.625 4.914 9.933 1.00 97.12 93 ARG A CA 1
ATOM 658 C C . ARG A 1 93 ? 8.650 6.420 9.719 1.00 97.12 93 ARG A C 1
ATOM 660 O O . ARG A 1 93 ? 8.026 6.922 8.793 1.00 97.12 93 ARG A O 1
ATOM 667 N N . GLU A 1 94 ? 9.427 7.109 10.547 1.00 95.44 94 GLU A N 1
ATOM 668 C CA . GLU A 1 94 ? 9.648 8.555 10.465 1.00 95.44 94 GLU A CA 1
ATOM 669 C C . GLU A 1 94 ? 11.086 8.833 9.987 1.00 95.44 94 GLU A C 1
ATOM 671 O O . GLU A 1 94 ? 12.063 8.401 10.609 1.00 95.44 94 GLU A O 1
ATOM 676 N N . GLY A 1 95 ? 11.246 9.536 8.867 1.00 91.81 95 GLY A N 1
ATOM 677 C CA . GLY A 1 95 ? 12.539 9.930 8.304 1.00 91.81 95 GLY A CA 1
ATOM 678 C C . GLY A 1 95 ? 13.407 8.743 7.895 1.00 91.81 95 GLY A C 1
ATOM 679 O O . GLY A 1 95 ? 13.127 8.072 6.908 1.00 91.81 95 GLY A O 1
ATOM 680 N N . VAL A 1 96 ? 14.497 8.496 8.627 1.00 88.38 96 VAL A N 1
ATOM 681 C CA . VAL A 1 96 ? 15.396 7.337 8.432 1.00 88.38 96 VAL A CA 1
ATOM 682 C C . VAL A 1 96 ? 15.389 6.355 9.603 1.00 88.38 96 VAL A C 1
ATOM 684 O O . VAL A 1 96 ? 16.267 5.498 9.695 1.00 88.38 96 VAL A O 1
ATOM 687 N N . ALA A 1 97 ? 14.417 6.490 10.508 1.00 88.56 97 ALA A N 1
ATOM 688 C CA . ALA A 1 97 ? 14.292 5.633 11.678 1.00 88.56 97 ALA A CA 1
ATOM 689 C C . ALA A 1 97 ? 13.909 4.190 11.311 1.00 88.56 97 ALA A C 1
ATOM 691 O O . ALA A 1 97 ? 13.528 3.877 10.181 1.00 88.56 97 ALA A O 1
ATOM 692 N N . SER A 1 98 ? 13.994 3.302 12.300 1.00 93.94 98 SER A N 1
ATOM 693 C CA . SER A 1 98 ? 13.456 1.949 12.200 1.00 93.94 98 SER A CA 1
ATOM 694 C C . SER A 1 98 ? 11.929 1.960 12.145 1.00 93.94 98 SER A C 1
ATOM 696 O O . SER A 1 98 ? 11.272 2.769 12.802 1.00 93.94 98 SER A O 1
ATOM 698 N N . TRP A 1 99 ? 11.369 0.994 11.423 1.00 97.88 99 TRP A N 1
ATOM 699 C CA . TRP A 1 99 ? 9.943 0.692 11.454 1.00 97.88 99 TRP A CA 1
ATOM 700 C C . TRP A 1 99 ? 9.500 0.275 12.858 1.00 97.88 99 TRP A C 1
ATOM 702 O O . TRP A 1 99 ? 10.139 -0.571 13.488 1.00 97.88 99 TRP A O 1
ATOM 712 N N . THR A 1 100 ? 8.399 0.852 13.328 1.00 97.62 100 THR A N 1
ATOM 713 C CA . THR A 1 100 ? 7.826 0.589 14.652 1.00 97.62 100 THR A CA 1
ATOM 714 C C . THR A 1 100 ? 6.360 0.198 14.512 1.00 97.62 100 THR A C 1
ATOM 716 O O . THR A 1 100 ? 5.654 0.761 13.677 1.00 97.62 100 THR A O 1
ATOM 719 N N . GLY A 1 101 ? 5.907 -0.761 15.322 1.00 97.31 101 GLY A N 1
ATOM 720 C CA . GLY A 1 101 ? 4.504 -1.170 15.371 1.00 97.31 101 GLY A CA 1
ATOM 721 C C . GLY A 1 101 ? 3.595 -0.065 15.899 1.00 97.31 101 GLY A C 1
ATOM 722 O O . GLY A 1 101 ? 3.970 0.685 16.804 1.00 97.31 101 GLY A O 1
ATOM 723 N N . VAL A 1 102 ? 2.401 0.024 15.324 1.00 96.62 102 VAL A N 1
ATOM 724 C CA . VAL A 1 102 ? 1.352 0.966 15.710 1.00 96.62 102 VAL A CA 1
ATOM 725 C C . VAL A 1 102 ? 0.169 0.178 16.249 1.00 96.62 102 VAL A C 1
ATOM 727 O O . VAL A 1 102 ? -0.464 -0.586 15.525 1.00 96.62 102 VAL A O 1
ATOM 730 N N . GLU A 1 103 ? -0.162 0.409 17.516 1.00 95.44 103 GLU A N 1
ATOM 731 C CA . GLU A 1 103 ? -1.400 -0.102 18.095 1.00 95.44 103 GLU A CA 1
ATOM 732 C C . GLU A 1 103 ? -2.595 0.617 17.467 1.00 95.44 103 GLU A C 1
ATOM 734 O O . GLU A 1 103 ? -2.655 1.851 17.425 1.00 95.44 103 GLU A O 1
ATOM 739 N N . THR A 1 104 ? -3.562 -0.161 16.985 1.00 96.00 104 THR A N 1
ATOM 740 C CA . THR A 1 104 ? -4.783 0.369 16.377 1.00 96.00 104 THR A CA 1
ATOM 741 C C . THR A 1 104 ? -6.013 -0.161 17.113 1.00 96.00 104 THR A C 1
ATOM 743 O O . THR A 1 104 ? -5.979 -1.255 17.671 1.00 96.00 104 THR A O 1
ATOM 746 N N . PRO A 1 105 ? -7.136 0.572 17.101 1.00 96.06 105 PRO A N 1
ATOM 747 C CA . PRO A 1 105 ? -8.396 0.102 17.672 1.00 96.06 105 PRO A CA 1
ATOM 748 C C . PRO A 1 105 ? -9.077 -1.009 16.852 1.00 96.06 105 PRO A C 1
ATOM 750 O O . PRO A 1 105 ? -10.161 -1.448 17.236 1.00 96.06 105 PRO A O 1
ATOM 753 N N . ALA A 1 106 ? -8.519 -1.431 15.709 1.00 93.00 106 ALA A N 1
ATOM 754 C CA . ALA A 1 106 ? -9.104 -2.511 14.922 1.00 93.00 106 ALA A CA 1
ATOM 755 C C . ALA A 1 106 ? -8.865 -3.872 15.578 1.00 93.00 106 ALA A C 1
ATOM 757 O O . ALA A 1 106 ? -7.763 -4.197 16.007 1.00 93.00 106 ALA A O 1
ATOM 758 N N . THR A 1 107 ? -9.913 -4.689 15.594 1.00 89.12 107 THR A N 1
ATOM 759 C CA . THR A 1 107 ? -9.853 -6.091 16.016 1.00 89.12 107 THR A CA 1
ATOM 760 C C . THR A 1 107 ? -9.550 -7.034 14.857 1.00 89.12 107 THR A C 1
ATOM 762 O O . THR A 1 107 ? -9.086 -8.152 15.071 1.00 89.12 107 THR A O 1
ATOM 765 N N . GLU A 1 108 ? -9.800 -6.600 13.621 1.00 93.75 108 GLU A N 1
ATOM 766 C CA . GLU A 1 108 ? -9.516 -7.359 12.407 1.00 93.75 108 GLU A CA 1
ATOM 767 C C . GLU A 1 108 ? -8.211 -6.911 11.750 1.00 93.75 108 GLU A C 1
ATOM 769 O O . GLU A 1 108 ? -7.786 -5.763 11.871 1.00 93.75 108 GLU A O 1
ATOM 774 N N . ARG A 1 109 ? -7.613 -7.817 10.969 1.00 93.00 109 ARG A N 1
ATOM 775 C CA . ARG A 1 109 ? -6.398 -7.545 10.199 1.00 93.00 109 ARG A CA 1
ATOM 776 C C . ARG A 1 109 ? -6.593 -6.341 9.269 1.00 93.00 109 ARG A C 1
ATOM 778 O O . ARG A 1 109 ? -7.467 -6.364 8.395 1.00 93.00 109 ARG A O 1
ATOM 785 N N . VAL A 1 110 ? -5.733 -5.339 9.437 1.00 97.69 110 VAL A N 1
ATOM 786 C CA . VAL A 1 110 ? -5.507 -4.269 8.459 1.00 97.69 110 VAL A CA 1
ATOM 787 C C . VAL A 1 110 ? -4.922 -4.895 7.194 1.00 97.69 110 VAL A C 1
ATOM 789 O O . VAL A 1 110 ? -4.041 -5.741 7.286 1.00 97.69 110 VAL A O 1
ATOM 792 N N . VAL A 1 111 ? -5.444 -4.530 6.026 1.00 97.12 111 VAL A N 1
ATOM 793 C CA . VAL A 1 111 ? -5.022 -5.086 4.726 1.00 97.12 111 VAL A CA 1
ATOM 794 C C . VAL A 1 111 ? -4.406 -4.052 3.798 1.00 97.12 111 VAL A C 1
ATOM 796 O O . VAL A 1 111 ? -3.716 -4.431 2.859 1.00 97.12 111 VAL A O 1
ATOM 799 N N . ASP A 1 112 ? -4.663 -2.768 4.040 1.00 98.06 112 ASP A N 1
ATOM 800 C CA . ASP A 1 112 ? -4.085 -1.692 3.247 1.00 98.06 112 ASP A CA 1
ATOM 801 C C . ASP A 1 112 ? -3.992 -0.395 4.053 1.00 98.06 112 ASP A C 1
ATOM 803 O O . ASP A 1 112 ? -4.748 -0.194 5.014 1.00 98.06 112 ASP A O 1
ATOM 807 N N . VAL A 1 113 ? -3.067 0.476 3.655 1.00 98.44 113 VAL A N 1
ATOM 808 C CA . VAL A 1 113 ? -2.767 1.745 4.320 1.00 98.44 113 VAL A CA 1
ATOM 809 C C . VAL A 1 113 ? -2.298 2.793 3.312 1.00 98.44 113 VAL A C 1
ATOM 811 O O . VAL A 1 113 ? -1.572 2.497 2.371 1.00 98.44 113 VAL A O 1
ATOM 814 N N . GLY A 1 114 ? -2.673 4.048 3.536 1.00 97.31 114 GLY A N 1
ATOM 815 C CA . GLY A 1 114 ? -2.214 5.174 2.737 1.00 97.31 114 GLY A CA 1
ATOM 816 C C . GLY A 1 114 ? -2.361 6.505 3.459 1.00 97.31 114 GLY A C 1
ATOM 817 O O . GLY A 1 114 ? -2.645 6.570 4.659 1.00 97.31 114 GLY A O 1
ATOM 818 N N . PHE A 1 115 ? -2.188 7.580 2.700 1.00 96.62 115 PHE A N 1
ATOM 819 C CA . PHE A 1 115 ? -2.335 8.946 3.182 1.00 96.62 115 PHE A CA 1
ATOM 820 C C . PHE A 1 115 ? -3.406 9.689 2.393 1.00 96.62 115 PHE A C 1
ATOM 822 O O . PHE A 1 115 ? -3.557 9.512 1.187 1.00 96.62 115 PHE A O 1
ATOM 829 N N . THR A 1 116 ? -4.135 10.534 3.108 1.00 95.88 116 THR A N 1
ATOM 830 C CA . THR A 1 116 ? -4.875 11.679 2.568 1.00 95.88 116 THR A CA 1
ATOM 831 C C . THR A 1 116 ? -4.083 12.945 2.891 1.00 95.88 116 THR A C 1
ATOM 833 O O . THR A 1 116 ? -3.171 12.894 3.713 1.00 95.88 116 THR A O 1
ATOM 836 N N . GLU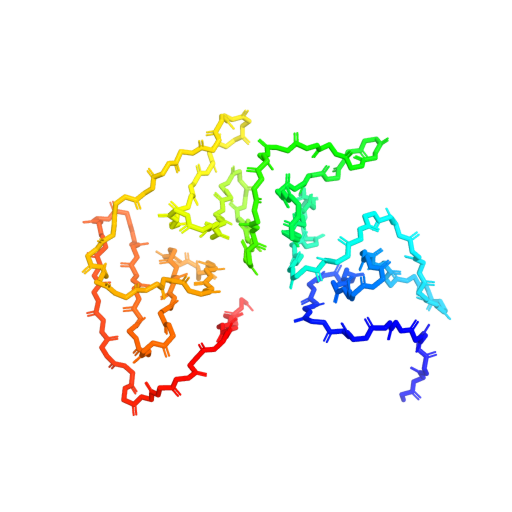 A 1 117 ? -4.488 14.099 2.358 1.00 93.25 117 GLU A N 1
ATOM 837 C CA . GLU A 1 117 ? -3.884 15.391 2.730 1.00 93.25 117 GLU A CA 1
ATOM 838 C C . GLU A 1 117 ? -3.938 15.694 4.243 1.00 93.25 117 GLU A C 1
ATOM 840 O O . GLU A 1 117 ? -3.169 16.514 4.736 1.00 93.25 117 GLU A O 1
ATOM 845 N N . ALA A 1 118 ? -4.861 15.068 4.984 1.00 94.44 118 ALA A N 1
ATOM 846 C CA . ALA A 1 118 ? -5.135 15.398 6.383 1.00 94.44 118 ALA A CA 1
ATOM 847 C C . ALA A 1 118 ? -4.850 14.262 7.379 1.00 94.44 118 ALA A C 1
ATOM 849 O O . ALA A 1 118 ? -4.860 14.501 8.585 1.00 94.44 118 ALA A O 1
ATOM 850 N N . ALA A 1 119 ? -4.676 13.024 6.913 1.00 96.50 119 ALA A N 1
ATOM 851 C CA . ALA A 1 119 ? -4.669 11.854 7.787 1.00 96.50 119 ALA A CA 1
ATOM 852 C C . ALA A 1 119 ? -4.002 10.631 7.158 1.00 96.50 119 ALA A C 1
ATOM 854 O O . ALA A 1 119 ? -4.100 10.4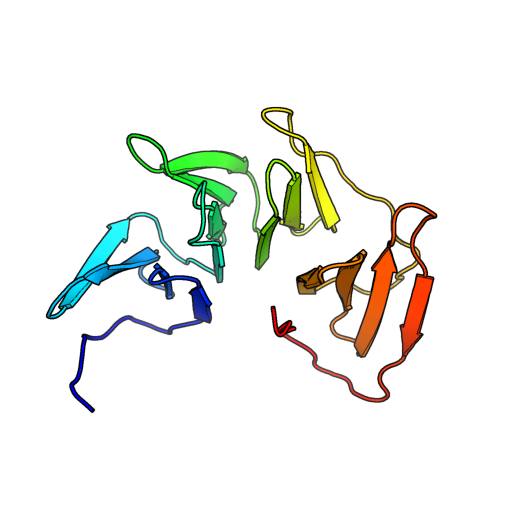02 5.949 1.00 96.50 119 ALA A O 1
ATOM 855 N N . THR A 1 120 ? -3.440 9.779 8.015 1.00 97.81 120 THR A N 1
ATOM 856 C CA . THR A 1 120 ? -3.162 8.378 7.684 1.00 97.81 120 THR A CA 1
ATOM 857 C C . THR A 1 120 ? -4.474 7.605 7.695 1.00 97.81 120 THR A C 1
ATOM 859 O O . THR A 1 120 ? -5.266 7.725 8.633 1.00 97.81 120 THR A O 1
ATOM 862 N N . VAL A 1 121 ? -4.711 6.806 6.659 1.00 98.19 121 VAL A N 1
ATOM 863 C CA . VAL A 1 121 ? -5.916 5.986 6.519 1.00 98.19 121 VAL A CA 1
ATOM 864 C C . VAL A 1 121 ? -5.537 4.528 6.327 1.00 98.19 121 VAL A C 1
ATOM 866 O O . VAL A 1 121 ? -4.582 4.221 5.622 1.00 98.19 121 VAL A O 1
ATOM 869 N N . ALA A 1 122 ? -6.284 3.624 6.948 1.00 98.31 122 ALA A N 1
ATOM 870 C CA . ALA A 1 122 ? -6.094 2.188 6.801 1.00 98.31 122 ALA A CA 1
ATOM 871 C C . ALA A 1 122 ? -7.447 1.484 6.702 1.00 98.31 122 ALA A C 1
ATOM 873 O O . ALA A 1 122 ? -8.462 2.012 7.158 1.00 98.31 122 ALA A O 1
ATOM 874 N N . VAL A 1 123 ? -7.481 0.290 6.120 1.00 98.12 123 VAL A N 1
ATOM 875 C CA . VAL A 1 123 ? -8.711 -0.512 6.029 1.00 98.12 123 VAL A CA 1
ATOM 876 C C . VAL A 1 123 ? -8.467 -1.942 6.472 1.00 98.12 123 VAL A C 1
ATOM 878 O O . VAL A 1 123 ? -7.407 -2.509 6.217 1.00 98.12 123 VAL A O 1
ATOM 881 N N . THR A 1 124 ? -9.461 -2.547 7.117 1.00 97.81 124 THR A N 1
ATOM 882 C CA . THR A 1 124 ? -9.463 -3.983 7.423 1.00 97.81 124 THR A CA 1
ATOM 883 C C . THR A 1 124 ? -10.199 -4.777 6.352 1.00 97.81 124 THR A C 1
ATOM 885 O O . THR A 1 124 ? -11.086 -4.253 5.674 1.00 97.81 124 THR A O 1
ATOM 888 N N . ALA A 1 125 ? -9.912 -6.079 6.252 1.00 95.88 125 ALA A N 1
ATOM 889 C CA . ALA A 1 125 ? -10.635 -6.984 5.346 1.00 95.88 125 ALA A CA 1
ATOM 890 C C . ALA A 1 125 ? -12.156 -7.017 5.608 1.00 95.88 125 ALA A C 1
ATOM 892 O O . ALA A 1 125 ? -12.956 -7.254 4.698 1.00 95.88 125 ALA A O 1
ATOM 893 N N . ALA A 1 126 ? -12.559 -6.770 6.858 1.00 96.69 126 ALA A N 1
ATOM 894 C CA . ALA A 1 126 ? -13.954 -6.714 7.287 1.00 96.69 126 ALA A CA 1
ATOM 895 C C . ALA A 1 126 ? -14.650 -5.383 6.945 1.00 96.69 126 ALA A C 1
ATOM 897 O O . ALA A 1 126 ? -15.826 -5.221 7.259 1.00 96.69 126 ALA A O 1
ATOM 898 N N . GLY A 1 127 ? -13.947 -4.447 6.298 1.00 97.12 127 GLY A N 1
ATOM 899 C CA . GLY A 1 127 ? -14.495 -3.158 5.886 1.00 97.12 127 GLY A CA 1
ATOM 900 C C . GLY A 1 127 ? -14.604 -2.138 7.013 1.00 97.12 127 GLY A C 1
ATOM 901 O O . GLY A 1 127 ? -15.501 -1.293 6.993 1.00 97.12 127 GLY A O 1
ATOM 902 N N . THR A 1 128 ? -13.691 -2.187 7.982 1.00 97.88 128 THR A N 1
ATOM 903 C CA . THR A 1 128 ? -13.490 -1.094 8.937 1.00 97.88 128 THR A CA 1
ATOM 904 C C . THR A 1 128 ? -12.459 -0.130 8.363 1.00 97.88 128 THR A C 1
ATOM 906 O O . THR A 1 128 ? -11.326 -0.525 8.106 1.00 97.88 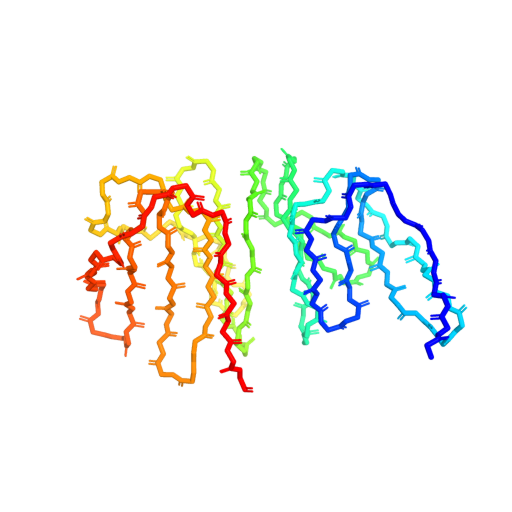128 THR A O 1
ATOM 909 N N . LEU A 1 129 ? -12.843 1.132 8.172 1.00 97.81 129 LEU A N 1
ATOM 910 C CA . LEU A 1 129 ? -11.922 2.235 7.906 1.00 97.81 129 LEU A CA 1
ATOM 911 C C . LEU A 1 129 ? -11.343 2.727 9.231 1.00 97.81 129 LEU A C 1
ATOM 913 O O . LEU A 1 129 ? -12.092 2.955 10.184 1.00 97.81 129 LEU A O 1
ATOM 917 N N . LEU A 1 130 ? -10.033 2.932 9.264 1.00 98.38 130 LEU A N 1
ATOM 918 C CA . LEU A 1 130 ? -9.312 3.602 10.331 1.00 98.38 130 LEU A CA 1
ATOM 919 C C . LEU A 1 130 ? -8.726 4.912 9.806 1.00 98.38 130 LEU A C 1
ATOM 921 O O . LEU A 1 130 ? -8.228 4.959 8.682 1.00 98.38 130 LEU A O 1
ATOM 925 N N . THR A 1 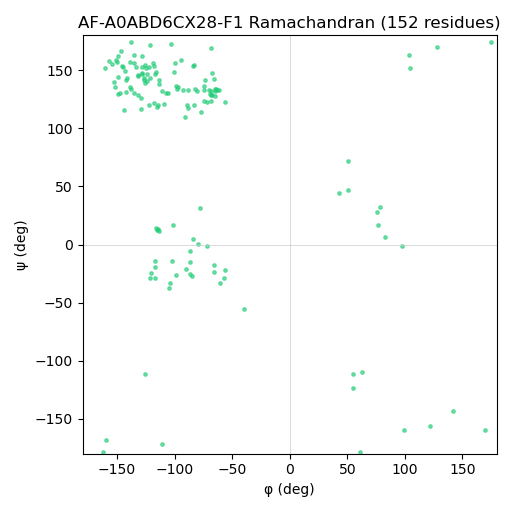131 ? -8.750 5.958 10.627 1.00 98.06 131 THR A N 1
ATOM 926 C CA . THR A 1 131 ? -8.157 7.260 10.293 1.00 98.06 131 THR A CA 1
ATOM 927 C C . THR A 1 131 ? -7.431 7.850 11.496 1.00 98.06 131 THR A C 1
ATOM 929 O O . THR A 1 131 ? -8.014 7.878 12.582 1.00 98.06 131 THR A O 1
ATOM 932 N N . ASP A 1 132 ? -6.230 8.381 11.293 1.00 97.81 132 ASP A N 1
ATOM 933 C CA . ASP A 1 132 ? -5.483 9.158 12.287 1.00 97.81 132 ASP A CA 1
ATOM 934 C C . ASP A 1 132 ? -5.013 10.484 11.675 1.00 97.81 132 ASP A C 1
ATOM 936 O O . ASP A 1 132 ? -4.236 10.499 10.718 1.00 97.81 132 ASP A O 1
ATOM 940 N N . ALA A 1 133 ? -5.508 11.592 12.231 1.00 96.00 133 ALA A N 1
ATOM 941 C CA . ALA A 1 133 ? -5.179 12.961 11.828 1.00 96.00 133 ALA A CA 1
ATOM 942 C C . ALA A 1 133 ? -4.162 13.631 12.779 1.00 96.00 133 ALA A C 1
ATOM 944 O O . ALA A 1 133 ? -4.038 14.855 12.803 1.00 96.00 133 ALA A O 1
ATOM 945 N N . GLY A 1 134 ? -3.459 12.839 13.596 1.00 94.31 134 GLY A N 1
ATOM 946 C CA . GLY A 1 134 ? -2.492 13.304 14.596 1.00 94.31 134 GLY A CA 1
ATOM 947 C C . GLY A 1 134 ? -3.054 13.399 16.017 1.00 94.31 134 GLY A C 1
ATOM 948 O O . GLY A 1 134 ? -2.320 13.744 16.942 1.00 94.31 134 GLY A O 1
ATOM 949 N N . ASP A 1 135 ? -4.334 13.084 16.211 1.00 94.50 135 ASP A N 1
ATOM 950 C CA . ASP A 1 135 ? -5.002 13.023 17.515 1.00 94.50 135 ASP A CA 1
ATOM 951 C C . ASP A 1 135 ? -5.438 11.600 17.906 1.00 94.50 135 ASP A C 1
ATOM 953 O O . ASP A 1 135 ? -6.154 11.410 18.894 1.00 94.50 135 ASP A O 1
ATOM 957 N N . GLY A 1 136 ? -4.953 10.601 17.163 1.00 95.69 136 GLY A N 1
ATOM 958 C CA . GLY A 1 136 ? -5.164 9.186 17.416 1.00 95.69 136 GLY A CA 1
ATOM 959 C C . GLY A 1 136 ? -6.191 8.546 16.486 1.00 95.69 136 GLY A C 1
ATOM 960 O O . GLY A 1 136 ? -7.016 9.194 15.837 1.00 95.69 136 GLY A O 1
ATOM 961 N N . TRP A 1 137 ? -6.147 7.216 16.445 1.00 97.88 137 TRP A N 1
ATOM 962 C CA . TRP A 1 137 ? -6.979 6.417 15.555 1.00 97.88 137 TRP A CA 1
ATOM 963 C C . TRP A 1 137 ? -8.465 6.467 15.912 1.00 97.88 137 TRP A C 1
ATOM 965 O O . TRP A 1 137 ? -8.879 6.205 17.043 1.00 97.88 137 TRP A O 1
ATOM 975 N N . ARG A 1 138 ? -9.286 6.695 14.889 1.00 97.62 138 ARG A N 1
ATOM 976 C CA . ARG A 1 138 ? -10.744 6.531 14.913 1.00 97.62 138 ARG A CA 1
ATOM 977 C C . ARG A 1 138 ? -11.165 5.483 13.898 1.00 97.62 138 ARG A C 1
ATOM 979 O O . ARG A 1 138 ? -10.461 5.269 12.914 1.00 97.62 138 ARG A O 1
ATOM 986 N N . THR A 1 139 ? -12.323 4.862 14.113 1.00 97.69 139 THR A N 1
ATOM 987 C CA . THR A 1 139 ? -12.843 3.818 13.222 1.00 97.69 139 THR A CA 1
ATOM 988 C C . THR A 1 139 ? -14.244 4.116 12.708 1.00 97.69 139 THR A C 1
ATOM 990 O O . THR A 1 139 ? -15.056 4.781 13.361 1.00 97.69 139 THR A O 1
ATOM 993 N N . ARG A 1 140 ? -14.546 3.597 11.515 1.00 97.44 140 ARG A N 1
ATOM 994 C CA . ARG A 1 140 ? -15.882 3.625 10.918 1.00 97.44 140 ARG A CA 1
ATOM 995 C C . ARG A 1 140 ? -16.111 2.385 10.058 1.00 97.44 140 ARG A C 1
ATOM 997 O O . ARG A 1 140 ? -15.310 2.081 9.184 1.00 97.44 140 ARG A O 1
ATOM 1004 N N . ALA A 1 141 ? -17.235 1.701 10.258 1.00 97.06 141 ALA A N 1
ATOM 1005 C CA . ALA A 1 141 ? -17.654 0.628 9.359 1.00 97.06 141 ALA A CA 1
ATOM 1006 C C . ALA A 1 141 ? -18.098 1.199 7.999 1.00 97.06 141 ALA A C 1
ATOM 1008 O O . ALA A 1 141 ? -18.887 2.147 7.953 1.00 97.06 141 ALA A O 1
ATOM 1009 N N . LEU A 1 142 ? -17.617 0.599 6.908 1.00 96.06 142 LEU A N 1
ATOM 1010 C CA . LEU A 1 142 ? -17.941 0.986 5.529 1.00 96.06 142 LEU A CA 1
ATOM 1011 C C . LEU A 1 142 ? -19.218 0.319 4.997 1.00 96.06 142 LEU A C 1
ATOM 1013 O O . LEU A 1 142 ? -19.754 0.746 3.980 1.00 96.06 142 LEU A O 1
ATOM 1017 N N . GLY A 1 143 ? -19.711 -0.725 5.670 1.00 95.19 143 GLY A N 1
ATOM 1018 C CA . GLY A 1 143 ? -20.878 -1.495 5.219 1.00 95.19 143 GLY A CA 1
ATOM 1019 C C . GLY A 1 143 ? -20.580 -2.474 4.077 1.00 95.19 143 GLY A C 1
ATOM 1020 O O . GLY A 1 143 ? -21.507 -2.947 3.424 1.00 95.19 143 GLY A O 1
ATOM 1021 N N . VAL A 1 144 ? -19.303 -2.784 3.841 1.00 94.44 144 VAL A N 1
ATOM 1022 C CA . VAL A 1 144 ? -18.824 -3.782 2.871 1.00 94.44 144 VAL A CA 1
ATOM 1023 C C . VAL A 1 144 ? -17.855 -4.747 3.551 1.00 94.44 144 VAL A C 1
ATOM 1025 O O . VAL A 1 144 ? -17.323 -4.434 4.609 1.00 94.44 144 VAL A O 1
ATOM 1028 N N . THR A 1 145 ? -17.607 -5.907 2.946 1.00 94.62 145 THR A N 1
ATOM 1029 C CA . THR A 1 145 ? -16.645 -6.914 3.427 1.00 94.62 145 THR A CA 1
ATOM 1030 C C . THR A 1 145 ? -15.804 -7.437 2.270 1.00 94.62 145 THR A C 1
ATOM 1032 O O . THR A 1 145 ? -16.211 -7.316 1.117 1.00 94.62 145 THR A O 1
ATOM 1035 N N . GLY A 1 146 ? -14.672 -8.076 2.565 1.00 94.50 146 GLY A N 1
ATOM 1036 C CA . GLY A 1 146 ? -13.756 -8.561 1.530 1.00 94.50 146 GLY A CA 1
ATOM 1037 C C . GLY A 1 146 ? -12.946 -7.428 0.905 1.00 94.50 146 GLY A C 1
ATOM 1038 O O . GLY A 1 146 ? -12.575 -7.505 -0.263 1.00 94.50 146 GLY A O 1
ATOM 1039 N N . VAL A 1 147 ? -12.703 -6.362 1.672 1.00 96.44 147 VAL A N 1
ATOM 1040 C CA . VAL A 1 147 ? -11.828 -5.269 1.247 1.00 96.44 147 VAL A CA 1
ATOM 1041 C C . VAL A 1 147 ? -10.412 -5.819 1.103 1.00 96.44 147 VAL A C 1
ATOM 1043 O O . VAL A 1 147 ? -9.937 -6.541 1.977 1.00 96.44 147 VAL A O 1
ATOM 1046 N N . SER A 1 148 ? -9.753 -5.488 -0.003 1.00 94.31 148 SER A N 1
ATOM 1047 C CA . SER A 1 148 ? -8.373 -5.900 -0.280 1.00 94.31 148 SER A CA 1
ATOM 1048 C C . SER A 1 148 ? -7.422 -4.726 -0.467 1.00 94.31 148 SER A C 1
ATOM 1050 O O . SER A 1 148 ? -6.222 -4.899 -0.297 1.00 94.31 148 SER A O 1
ATOM 1052 N N . ARG A 1 149 ? -7.945 -3.559 -0.858 1.00 94.75 149 ARG A N 1
ATOM 1053 C CA . ARG A 1 149 ? -7.183 -2.340 -1.129 1.00 94.75 149 ARG A CA 1
ATOM 1054 C C . ARG A 1 149 ? -8.016 -1.100 -0.831 1.00 94.75 149 ARG A C 1
ATOM 1056 O O . ARG A 1 149 ? -9.247 -1.151 -0.906 1.00 94.75 149 ARG A O 1
ATOM 1063 N N . LEU A 1 150 ? -7.341 0.013 -0.586 1.00 94.31 150 LEU A N 1
ATOM 1064 C CA . LEU A 1 150 ? -7.884 1.363 -0.645 1.00 94.31 150 LEU A CA 1
ATOM 1065 C C . LEU A 1 150 ? -7.147 2.159 -1.730 1.00 94.31 150 LEU A C 1
ATOM 1067 O O . LEU A 1 150 ? -6.000 1.888 -2.060 1.00 94.31 150 LEU A O 1
ATOM 1071 N N . ALA A 1 151 ? -7.814 3.159 -2.291 1.00 92.50 151 ALA A N 1
ATOM 1072 C CA . ALA A 1 151 ? -7.188 4.139 -3.167 1.00 92.50 151 ALA A CA 1
ATOM 1073 C C . ALA A 1 151 ? -7.618 5.522 -2.691 1.00 92.50 151 ALA A C 1
ATOM 1075 O O . ALA A 1 151 ? -8.810 5.772 -2.498 1.00 92.50 151 ALA A O 1
ATOM 1076 N N . VAL A 1 152 ? -6.644 6.404 -2.493 1.00 88.88 152 VAL A N 1
ATOM 1077 C CA . VAL A 1 152 ? -6.890 7.789 -2.100 1.00 88.88 152 VAL A CA 1
ATOM 1078 C C . VAL A 1 152 ? -6.647 8.679 -3.306 1.00 88.88 152 VAL A C 1
ATOM 1080 O O . VAL A 1 152 ? -5.628 8.556 -3.984 1.00 88.88 152 VAL A O 1
ATOM 1083 N N . GLN A 1 153 ? -7.598 9.564 -3.585 1.00 82.62 153 GLN A N 1
ATOM 1084 C CA . GLN A 1 153 ? -7.373 10.640 -4.535 1.00 82.62 153 GLN A CA 1
ATOM 1085 C C . GLN A 1 153 ? -6.536 11.716 -3.839 1.00 82.62 153 GLN A C 1
ATOM 1087 O O . GLN A 1 153 ? -7.007 12.322 -2.877 1.00 82.62 153 GLN A O 1
ATOM 1092 N N . ALA A 1 154 ? -5.309 11.896 -4.319 1.00 63.16 154 ALA A N 1
ATOM 1093 C CA . ALA A 1 154 ? -4.449 13.030 -3.999 1.00 63.16 154 ALA A CA 1
ATOM 1094 C C . ALA A 1 154 ? -4.616 14.141 -5.044 1.00 63.16 154 ALA A C 1
ATOM 1096 O O . ALA A 1 154 ? -4.983 13.814 -6.202 1.00 63.16 154 ALA A O 1
#

Solvent-accessible surface area (backbone atoms only — not comparable to full-atom values): 8461 Å² total; per-residue (Å²): 141,79,84,46,74,86,72,52,68,73,59,33,73,24,79,51,32,34,8,10,47,72,9,33,31,34,62,48,101,81,29,60,42,80,75,46,76,55,39,20,36,14,38,26,40,59,94,75,28,36,36,9,10,65,64,19,32,32,35,57,70,103,49,79,40,82,77,40,81,48,40,21,51,20,36,29,69,59,92,55,37,35,39,36,27,41,87,92,38,46,32,38,26,58,69,88,54,73,76,40,82,52,92,64,92,65,92,59,66,63,42,27,53,42,64,53,100,68,29,44,36,35,33,18,32,73,19,37,39,36,41,29,67,86,85,54,77,45,78,44,77,69,86,49,65,76,43,68,70,81,86,68,88,127